Protein AF-A0A7C7RWT0-F1 (afdb_monomer_lite)

Structure (mmCIF, N/CA/C/O backbone):
data_AF-A0A7C7RWT0-F1
#
_entry.id   AF-A0A7C7RWT0-F1
#
loop_
_atom_site.group_PDB
_atom_site.id
_atom_site.type_symbol
_atom_site.label_atom_id
_atom_site.label_alt_id
_atom_site.label_comp_id
_atom_site.label_asym_id
_atom_site.label_entity_id
_atom_site.label_seq_id
_atom_sit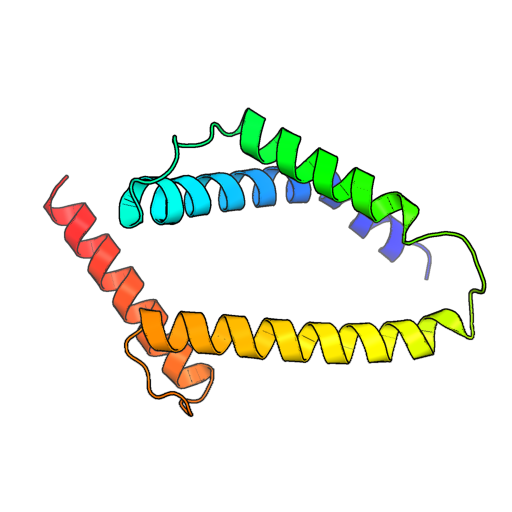e.pdbx_PDB_ins_code
_atom_site.Cartn_x
_atom_site.Cartn_y
_atom_site.Cartn_z
_atom_site.occupancy
_atom_site.B_iso_or_equiv
_atom_site.auth_seq_id
_atom_site.auth_comp_id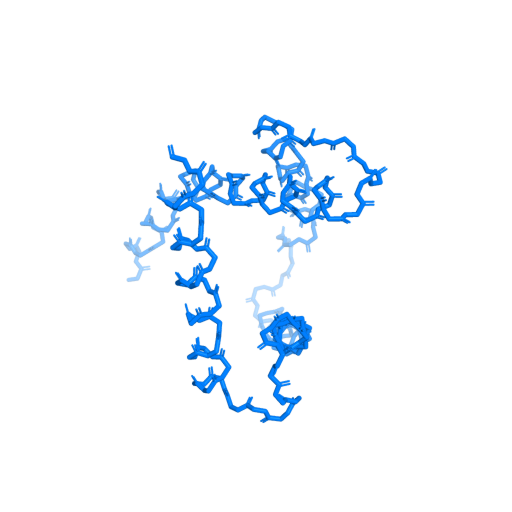
_atom_site.auth_asym_id
_atom_site.auth_atom_id
_atom_site.pdbx_PDB_model_num
ATOM 1 N N . MET A 1 1 ? 6.143 14.535 -25.911 1.00 46.62 1 MET A N 1
ATOM 2 C CA . MET A 1 1 ? 6.552 13.612 -24.822 1.00 46.62 1 MET A CA 1
ATOM 3 C C . MET A 1 1 ? 7.352 14.316 -23.704 1.00 46.62 1 MET A C 1
ATOM 5 O O . MET A 1 1 ? 8.369 13.794 -23.271 1.00 46.62 1 MET A O 1
ATOM 9 N N . LYS A 1 2 ? 6.938 15.501 -23.220 1.00 46.91 2 LYS A N 1
ATOM 10 C CA . LYS A 1 2 ? 7.611 16.202 -22.094 1.00 46.91 2 LYS A CA 1
ATOM 11 C C . LYS A 1 2 ? 6.657 16.631 -20.965 1.00 46.91 2 LYS A C 1
ATOM 13 O O . LYS A 1 2 ? 7.117 16.998 -19.897 1.00 46.91 2 LYS A O 1
ATOM 18 N N . THR A 1 3 ? 5.345 16.520 -21.165 1.00 51.78 3 THR A N 1
ATOM 19 C CA . THR A 1 3 ? 4.313 16.959 -20.208 1.00 51.78 3 THR A CA 1
ATOM 20 C C . THR A 1 3 ? 3.812 15.845 -19.283 1.00 51.78 3 THR A C 1
ATOM 22 O O . THR A 1 3 ? 3.379 16.123 -18.173 1.00 51.78 3 THR A O 1
ATOM 25 N N . VAL A 1 4 ? 3.938 14.576 -19.683 1.00 49.28 4 VAL A N 1
ATOM 26 C CA . VAL A 1 4 ? 3.454 13.425 -18.891 1.00 49.28 4 VAL A CA 1
ATOM 27 C C . VAL A 1 4 ? 4.376 13.108 -17.703 1.00 49.28 4 VAL A C 1
ATOM 29 O O . VAL A 1 4 ? 3.914 12.669 -16.658 1.00 49.28 4 VAL A O 1
ATOM 32 N N . ILE A 1 5 ? 5.675 13.406 -17.817 1.00 47.84 5 ILE A N 1
ATOM 33 C CA . ILE A 1 5 ? 6.658 13.143 -16.752 1.00 47.84 5 ILE A CA 1
ATOM 34 C C . ILE A 1 5 ? 6.473 14.109 -15.565 1.00 47.84 5 ILE A C 1
ATOM 36 O O . ILE A 1 5 ? 6.672 13.705 -14.426 1.00 47.84 5 ILE A O 1
ATOM 40 N N . GLY A 1 6 ? 6.019 15.345 -15.811 1.00 38.91 6 GLY A N 1
ATOM 41 C CA . GLY A 1 6 ? 5.774 16.335 -14.753 1.00 38.91 6 GLY A CA 1
ATOM 42 C C . GLY A 1 6 ? 4.511 16.072 -13.923 1.00 38.91 6 GLY A C 1
ATOM 43 O O . GLY A 1 6 ? 4.469 16.421 -12.745 1.00 38.91 6 GLY A O 1
ATOM 44 N N . LEU A 1 7 ? 3.502 15.409 -14.502 1.00 44.38 7 LEU A N 1
ATOM 45 C CA . LEU A 1 7 ? 2.248 15.101 -13.804 1.00 44.38 7 LEU A CA 1
ATOM 46 C C . LEU A 1 7 ? 2.419 13.937 -12.810 1.00 44.38 7 LEU A C 1
ATOM 48 O O . LEU A 1 7 ? 1.855 13.957 -11.719 1.00 44.38 7 LEU A O 1
ATOM 52 N N . VAL A 1 8 ? 3.258 12.952 -13.150 1.00 45.66 8 VAL A N 1
ATOM 53 C CA . VAL A 1 8 ? 3.539 11.784 -12.293 1.00 45.66 8 VAL A CA 1
ATOM 54 C C . VAL A 1 8 ? 4.392 12.162 -11.075 1.00 45.66 8 VAL A C 1
ATOM 56 O O . VAL A 1 8 ? 4.236 11.576 -10.006 1.00 45.66 8 VAL A O 1
ATOM 59 N N . THR A 1 9 ? 5.231 13.195 -11.172 1.00 50.75 9 THR A N 1
ATOM 60 C CA . THR A 1 9 ? 6.011 13.701 -10.029 1.00 50.75 9 THR A CA 1
ATOM 61 C C . THR A 1 9 ? 5.211 14.588 -9.071 1.00 50.75 9 THR A C 1
ATOM 63 O O . THR A 1 9 ? 5.630 14.760 -7.931 1.00 50.75 9 THR A O 1
ATOM 66 N N . GLY A 1 10 ? 4.047 15.108 -9.482 1.00 46.50 10 GLY A N 1
ATOM 67 C CA . GLY A 1 10 ? 3.167 15.906 -8.614 1.00 46.50 10 GLY A CA 1
ATOM 68 C C . GLY A 1 10 ? 2.333 15.069 -7.634 1.00 46.50 10 GLY A C 1
ATOM 69 O O . GLY A 1 10 ? 2.001 15.536 -6.549 1.00 46.50 10 GLY A O 1
ATOM 70 N N . GLY A 1 11 ? 2.040 13.809 -7.978 1.00 53.44 11 GLY A N 1
ATOM 71 C CA . GLY A 1 11 ? 1.262 12.890 -7.135 1.00 53.44 11 GLY A CA 1
ATOM 72 C C . GLY A 1 11 ? 2.081 12.095 -6.111 1.00 53.44 11 GLY A C 1
ATOM 73 O O . GLY A 1 11 ? 1.501 11.463 -5.233 1.00 53.44 11 GLY A O 1
ATOM 74 N N . GLY A 1 12 ? 3.417 12.116 -6.196 1.00 63.34 12 GLY A N 1
ATOM 75 C CA . GLY A 1 12 ? 4.286 11.226 -5.413 1.00 63.34 12 GLY A CA 1
ATOM 76 C C . GLY A 1 12 ? 4.186 11.426 -3.899 1.00 63.34 12 GLY A C 1
ATOM 77 O O . GLY A 1 12 ? 4.201 10.457 -3.144 1.00 63.34 12 GLY A O 1
ATOM 78 N N . VAL A 1 13 ? 4.009 12.671 -3.454 1.00 70.94 13 VAL A N 1
ATOM 79 C CA . VAL A 1 13 ? 3.887 13.005 -2.028 1.00 70.94 13 VAL A CA 1
ATOM 80 C C . VAL A 1 13 ? 2.526 12.569 -1.479 1.00 70.94 13 VAL A C 1
ATOM 82 O O . VAL A 1 13 ? 2.458 11.910 -0.446 1.00 70.94 13 VAL A O 1
ATOM 85 N N . ALA A 1 14 ? 1.438 12.857 -2.197 1.00 73.06 14 ALA A N 1
ATOM 86 C CA . ALA A 1 14 ? 0.097 12.428 -1.797 1.00 73.06 14 ALA A CA 1
ATOM 87 C C . ALA A 1 14 ? -0.038 10.896 -1.799 1.00 73.06 14 ALA A C 1
ATOM 89 O O . ALA A 1 14 ? -0.581 10.324 -0.856 1.00 73.06 14 ALA A O 1
ATOM 90 N N . ALA A 1 15 ? 0.520 10.225 -2.812 1.00 78.50 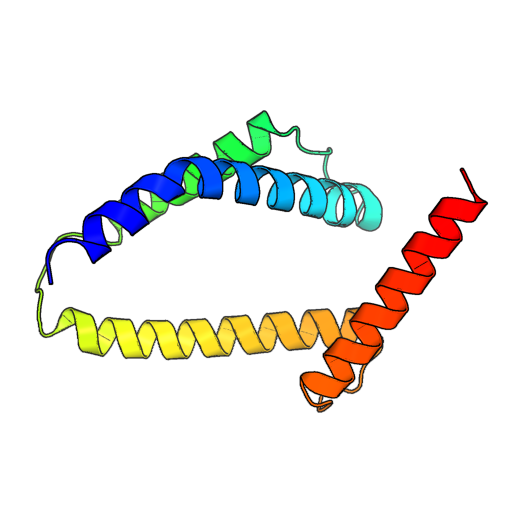15 ALA A N 1
ATOM 91 C CA . ALA A 1 15 ? 0.560 8.769 -2.880 1.00 78.50 15 ALA A CA 1
ATOM 92 C C . ALA A 1 15 ? 1.339 8.176 -1.701 1.00 78.50 15 ALA A C 1
ATOM 94 O O . ALA A 1 15 ? 0.868 7.232 -1.075 1.00 78.50 15 ALA A O 1
ATOM 95 N N . PHE A 1 16 ? 2.489 8.754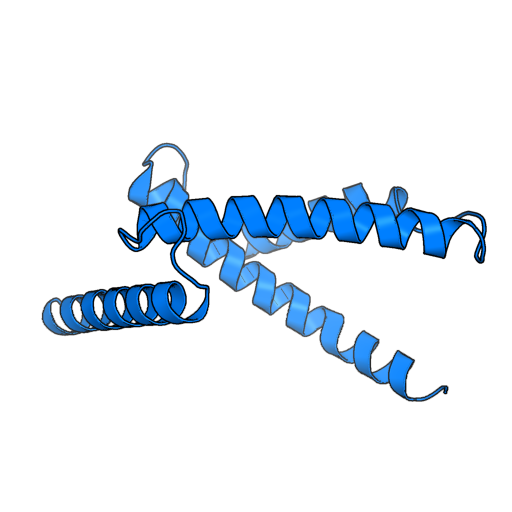 -1.346 1.00 84.12 16 PHE A N 1
ATOM 96 C CA . PHE A 1 16 ? 3.277 8.310 -0.198 1.00 84.12 16 PHE A CA 1
ATOM 97 C C . PHE A 1 16 ? 2.455 8.311 1.102 1.00 84.12 16 PHE A C 1
ATOM 99 O O . PHE A 1 16 ? 2.450 7.318 1.833 1.00 84.12 16 PHE A O 1
ATOM 106 N N . PHE A 1 17 ? 1.711 9.385 1.366 1.00 85.56 17 PHE A N 1
ATOM 107 C CA . PHE A 1 17 ? 0.855 9.492 2.550 1.00 85.56 17 PHE A CA 1
ATOM 108 C C . PHE A 1 17 ? -0.363 8.561 2.489 1.00 85.56 17 PHE A C 1
ATOM 110 O O . PHE A 1 17 ? -0.667 7.878 3.467 1.00 85.56 17 PHE A O 1
ATOM 117 N N . PHE A 1 18 ? -1.009 8.454 1.327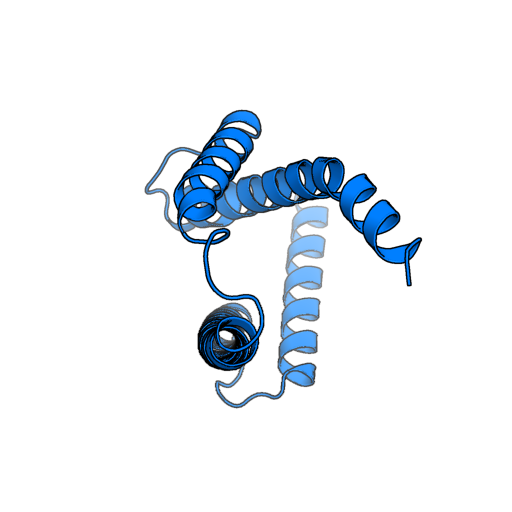 1.00 83.00 18 PHE A N 1
ATOM 118 C CA . PHE A 1 18 ? -2.120 7.527 1.108 1.00 83.00 18 PHE A CA 1
ATOM 119 C C . PHE A 1 18 ? -1.708 6.066 1.351 1.00 83.00 18 PHE A C 1
ATOM 121 O O . PHE A 1 18 ? -2.371 5.346 2.097 1.00 83.00 18 PHE A O 1
ATOM 128 N N . PHE A 1 19 ? -0.571 5.639 0.796 1.00 83.75 19 PHE A N 1
ATOM 129 C CA . PHE A 1 19 ? -0.039 4.296 1.024 1.00 83.75 19 PHE A CA 1
ATOM 130 C C . PHE A 1 19 ? 0.379 4.082 2.480 1.00 83.75 19 PHE A C 1
ATOM 132 O O . PHE A 1 19 ? 0.105 3.020 3.032 1.00 83.75 19 PHE A O 1
ATOM 139 N N . SER A 1 20 ? 0.966 5.089 3.132 1.00 87.62 20 SER A N 1
ATOM 140 C CA . SER A 1 20 ? 1.310 5.017 4.559 1.00 87.62 20 SER A CA 1
ATOM 141 C C . SER A 1 20 ? 0.076 4.775 5.436 1.00 87.62 20 SER A C 1
ATOM 143 O O . SER A 1 20 ? 0.133 3.977 6.372 1.00 87.62 20 SER A O 1
ATOM 145 N N . TRP A 1 21 ? -1.057 5.403 5.105 1.00 89.62 21 TRP A N 1
ATOM 146 C CA . TRP A 1 21 ? -2.326 5.194 5.804 1.00 89.62 21 TRP A CA 1
ATOM 147 C C . TRP A 1 21 ? -2.869 3.778 5.595 1.00 89.62 21 TRP A C 1
ATOM 149 O O . TRP A 1 21 ? -3.229 3.110 6.564 1.00 89.62 21 TRP A O 1
ATOM 159 N N . ILE A 1 22 ? -2.858 3.280 4.354 1.00 87.81 22 ILE A N 1
ATOM 160 C CA . ILE A 1 22 ? -3.292 1.908 4.055 1.00 87.81 22 ILE A CA 1
ATOM 161 C C . ILE A 1 22 ? -2.417 0.874 4.773 1.00 87.81 22 ILE A C 1
ATOM 163 O O . ILE A 1 22 ? -2.946 -0.064 5.369 1.00 87.81 22 ILE A O 1
ATOM 167 N N . ILE A 1 23 ? -1.092 1.053 4.771 1.00 87.88 23 ILE A N 1
ATOM 168 C CA . ILE A 1 23 ? -0.152 0.159 5.462 1.00 87.88 23 ILE A CA 1
ATOM 169 C C . ILE A 1 23 ? -0.432 0.143 6.967 1.00 87.88 23 ILE A C 1
ATOM 171 O O . ILE A 1 23 ? -0.492 -0.930 7.566 1.00 87.88 23 ILE A O 1
ATOM 175 N N . GLN A 1 24 ? -0.645 1.311 7.577 1.00 92.94 24 GLN A N 1
ATOM 176 C CA . GLN A 1 24 ? -0.996 1.410 8.992 1.00 92.94 24 GLN A CA 1
ATOM 177 C C . GLN A 1 24 ? -2.301 0.660 9.305 1.00 92.94 24 GLN A C 1
ATOM 179 O O . GLN A 1 24 ? -2.360 -0.101 10.272 1.00 92.94 24 GLN A O 1
ATOM 184 N N . LEU A 1 25 ? -3.343 0.867 8.493 1.00 89.69 25 LEU A N 1
ATOM 185 C CA . LEU A 1 25 ? -4.664 0.268 8.693 1.00 89.69 25 LEU A CA 1
ATOM 186 C C . LEU A 1 25 ? -4.586 -1.262 8.587 1.00 89.69 25 LEU A C 1
ATOM 188 O O . LEU A 1 25 ? -5.067 -1.973 9.471 1.00 89.69 25 LEU A O 1
ATOM 192 N N . LEU A 1 26 ? -3.893 -1.770 7.563 1.00 86.56 26 LEU A N 1
ATOM 193 C CA . LEU A 1 26 ? -3.669 -3.203 7.371 1.00 86.56 26 LEU A CA 1
ATOM 194 C C . LEU A 1 26 ? -2.827 -3.813 8.493 1.00 86.56 26 LEU A C 1
ATOM 196 O O . LEU A 1 26 ? -3.174 -4.880 8.991 1.00 86.56 26 LEU A O 1
ATOM 200 N N . TRP A 1 27 ? -1.759 -3.147 8.933 1.00 85.50 27 TRP A N 1
ATOM 201 C CA . TRP A 1 27 ? -0.936 -3.648 10.034 1.00 85.50 27 TRP A CA 1
ATOM 202 C C . TRP A 1 27 ? -1.730 -3.753 11.334 1.00 85.50 27 TRP A C 1
ATOM 204 O O . TRP A 1 27 ? -1.704 -4.786 12.004 1.00 85.50 27 TRP A O 1
ATOM 214 N N . ASN A 1 28 ? -2.475 -2.704 11.680 1.00 86.62 28 ASN A N 1
ATOM 215 C CA . ASN A 1 28 ? -3.246 -2.674 12.918 1.00 86.62 28 ASN A CA 1
ATOM 216 C C . ASN A 1 28 ? -4.400 -3.679 12.892 1.00 86.62 28 ASN A C 1
ATOM 218 O O . ASN A 1 28 ? -4.687 -4.300 13.911 1.00 86.62 28 ASN A O 1
ATOM 222 N N . SER A 1 29 ? -5.020 -3.890 11.731 1.00 82.31 29 SER A N 1
ATOM 223 C CA . SER A 1 29 ? -6.092 -4.873 11.578 1.00 82.31 29 SER A CA 1
ATOM 224 C C . SER A 1 29 ? -5.573 -6.315 11.576 1.00 82.31 29 SER A C 1
ATOM 226 O O . SER A 1 29 ? -6.095 -7.162 12.298 1.00 82.31 29 SER A O 1
ATOM 228 N N . ILE A 1 30 ? -4.533 -6.603 10.791 1.00 80.31 30 ILE A N 1
ATOM 229 C CA . ILE A 1 30 ? -4.067 -7.972 10.544 1.00 80.31 30 ILE A CA 1
ATOM 230 C C . ILE A 1 30 ? -3.053 -8.397 11.605 1.00 80.3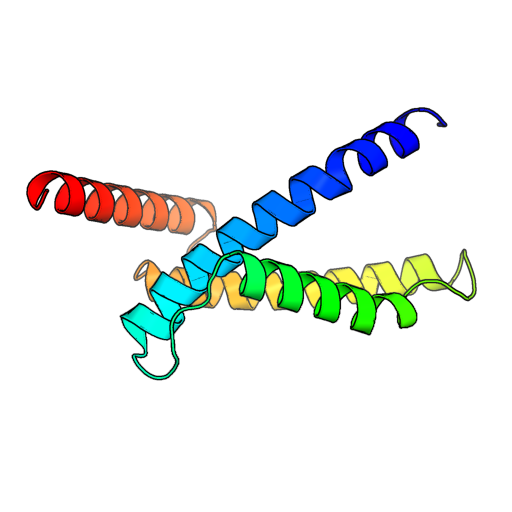1 30 ILE A C 1
ATOM 232 O O . ILE A 1 30 ? -3.231 -9.410 12.273 1.00 80.31 30 ILE A O 1
ATOM 236 N N . VAL A 1 31 ? -1.978 -7.633 11.783 1.00 77.25 31 VAL A N 1
ATOM 237 C CA . VAL A 1 31 ? -0.855 -8.051 12.632 1.00 77.25 31 VAL A CA 1
ATOM 238 C C . VAL A 1 31 ? -1.170 -7.818 14.105 1.00 77.25 31 VAL A C 1
ATOM 240 O O . VAL A 1 31 ? -1.017 -8.729 14.916 1.00 77.25 31 VAL A O 1
ATOM 243 N N . ALA A 1 32 ? -1.648 -6.625 14.458 1.00 77.88 32 ALA A N 1
ATOM 244 C CA . ALA A 1 32 ? -1.996 -6.337 15.847 1.00 77.88 32 ALA A CA 1
ATOM 245 C C . ALA A 1 32 ? -3.345 -6.967 16.241 1.00 77.88 32 ALA A C 1
ATOM 247 O O . ALA A 1 32 ? -3.453 -7.538 17.321 1.00 77.88 32 ALA A O 1
ATOM 248 N N . GLY A 1 33 ? -4.351 -6.908 15.361 1.00 73.31 33 GLY A N 1
ATOM 249 C CA . GLY A 1 33 ? -5.698 -7.410 15.646 1.00 73.31 33 GLY A CA 1
ATOM 250 C C . GLY A 1 33 ? -5.853 -8.930 15.549 1.00 73.31 33 GLY A C 1
ATOM 251 O O . GLY A 1 33 ? -6.452 -9.532 16.435 1.00 73.31 33 GLY A O 1
ATOM 252 N N . HIS A 1 34 ? -5.331 -9.566 14.494 1.00 68.44 34 HIS A N 1
ATOM 253 C CA . HIS A 1 34 ? -5.555 -10.999 14.263 1.00 68.44 34 HIS A CA 1
ATOM 254 C C . HIS A 1 34 ? -4.462 -11.889 14.862 1.00 68.44 34 HIS A C 1
ATOM 256 O O . HIS A 1 34 ? -4.763 -12.963 15.374 1.00 68.44 34 HIS A O 1
ATOM 262 N N . LEU A 1 35 ? -3.198 -11.454 14.810 1.00 70.00 35 LEU A N 1
ATOM 263 C CA . LEU A 1 35 ? -2.075 -12.243 15.327 1.00 70.00 35 LEU A CA 1
ATOM 264 C C . LEU A 1 35 ? -1.743 -11.929 16.790 1.00 70.00 35 LEU A C 1
ATOM 266 O O . LEU A 1 35 ? -1.053 -12.726 17.419 1.00 70.00 35 LEU A O 1
ATOM 270 N N . GLY A 1 36 ? -2.181 -10.781 17.328 1.00 67.12 36 GLY A N 1
ATOM 271 C CA . GLY A 1 36 ? -1.931 -10.363 18.719 1.00 67.12 36 GLY A CA 1
ATOM 272 C C . GLY A 1 36 ? -0.448 -10.304 19.116 1.00 67.12 36 GLY A C 1
ATOM 273 O O . GLY A 1 36 ? -0.121 -10.162 20.291 1.00 67.12 36 GLY A O 1
ATOM 274 N N . LEU A 1 37 ? 0.455 -10.450 18.142 1.00 64.62 37 LEU A N 1
ATOM 275 C CA . LEU A 1 37 ? 1.860 -10.776 18.369 1.00 64.62 37 LEU A CA 1
ATOM 276 C C . LEU A 1 37 ? 2.714 -9.517 18.540 1.00 64.62 37 LEU A C 1
ATOM 278 O O . LEU A 1 37 ? 3.766 -9.557 19.173 1.00 64.62 37 LEU A O 1
ATOM 282 N N . LEU A 1 38 ? 2.281 -8.403 17.942 1.00 76.00 38 LEU A N 1
ATOM 283 C CA . LEU A 1 38 ? 3.025 -7.148 17.879 1.00 76.00 38 LEU A CA 1
ATOM 284 C C . LEU A 1 38 ? 2.117 -5.953 18.175 1.00 76.00 38 LEU A C 1
ATOM 286 O O . LEU A 1 38 ? 0.915 -5.972 17.913 1.00 76.00 38 LEU A O 1
ATOM 290 N N . LYS A 1 39 ? 2.723 -4.888 18.710 1.00 82.19 39 LYS A N 1
ATOM 291 C CA . LYS A 1 39 ? 2.020 -3.643 19.036 1.00 82.19 39 LYS A CA 1
ATOM 292 C C . LYS A 1 39 ? 1.481 -2.963 17.763 1.00 82.19 39 LYS A C 1
ATOM 294 O O . LYS A 1 39 ? 2.138 -3.023 16.718 1.00 82.19 39 LYS A O 1
ATOM 299 N N . PRO A 1 40 ? 0.319 -2.290 17.847 1.00 84.62 40 PRO A N 1
ATOM 300 C CA . PRO A 1 40 ? -0.205 -1.495 16.743 1.00 84.62 40 PRO A CA 1
ATOM 301 C C . PRO A 1 40 ? 0.758 -0.357 16.380 1.00 84.62 40 PRO A C 1
ATOM 303 O O . PRO A 1 40 ? 1.376 0.257 17.251 1.00 84.62 40 PRO A O 1
ATOM 306 N N . LEU A 1 41 ? 0.874 -0.091 15.080 1.00 85.31 41 LEU A N 1
ATOM 307 C CA . LEU A 1 41 ? 1.670 0.987 14.507 1.00 85.31 41 LEU A CA 1
ATOM 308 C C . LEU A 1 41 ? 0.858 2.283 14.450 1.00 85.31 41 LEU A C 1
ATOM 310 O O . LEU A 1 41 ? -0.305 2.312 14.031 1.00 85.31 41 LEU A O 1
ATOM 314 N N . SER A 1 42 ? 1.499 3.389 14.816 1.00 91.19 42 SER A N 1
ATOM 315 C CA . SER A 1 42 ? 0.971 4.723 14.538 1.00 91.19 42 SER A CA 1
ATOM 316 C C . SER A 1 42 ? 1.212 5.112 13.076 1.00 91.19 42 SER A C 1
ATOM 318 O O . SER A 1 42 ? 2.116 4.594 12.417 1.00 91.19 42 SER A O 1
ATOM 320 N N . TYR A 1 43 ? 0.424 6.063 12.568 1.00 88.25 43 TYR A N 1
ATOM 321 C CA . TYR A 1 43 ? 0.574 6.582 11.204 1.00 88.25 43 TYR A CA 1
ATOM 322 C C . TYR A 1 43 ? 2.005 7.050 10.913 1.00 88.25 43 TYR A C 1
ATOM 324 O O . TYR A 1 43 ? 2.584 6.724 9.880 1.00 88.25 43 TYR A O 1
ATOM 332 N N . LEU A 1 44 ? 2.604 7.764 11.869 1.00 90.56 44 LEU A N 1
ATOM 333 C CA . LEU A 1 44 ? 3.962 8.283 11.752 1.00 90.56 44 LEU A CA 1
ATOM 334 C C . LEU A 1 44 ? 5.003 7.157 11.671 1.00 90.56 44 LEU A C 1
ATOM 336 O O . LEU A 1 44 ? 5.969 7.271 10.921 1.00 90.56 44 LEU A O 1
ATOM 340 N N . GLN A 1 45 ? 4.798 6.056 12.402 1.00 91.88 45 GLN A N 1
ATOM 341 C CA . GLN A 1 45 ? 5.677 4.886 12.331 1.00 91.88 45 GLN A CA 1
ATOM 342 C C . GLN A 1 45 ? 5.535 4.157 10.994 1.00 91.88 45 GLN A C 1
ATOM 344 O O . GLN A 1 45 ? 6.544 3.770 10.409 1.00 91.88 45 GLN A O 1
ATOM 349 N N . ALA A 1 46 ? 4.309 4.006 10.487 1.00 91.25 46 ALA A N 1
ATOM 350 C CA . ALA A 1 46 ? 4.064 3.409 9.177 1.00 91.25 46 ALA A CA 1
ATOM 351 C C . ALA A 1 46 ? 4.705 4.242 8.056 1.00 91.25 46 ALA A C 1
ATOM 353 O O . ALA A 1 46 ? 5.422 3.694 7.222 1.00 91.25 46 ALA A O 1
ATOM 354 N N . ALA A 1 47 ? 4.528 5.566 8.089 1.00 89.62 47 ALA A N 1
ATOM 355 C CA . ALA A 1 47 ? 5.154 6.484 7.142 1.00 89.62 47 ALA A CA 1
ATOM 356 C C . ALA A 1 47 ? 6.688 6.455 7.240 1.00 89.62 47 ALA A C 1
ATOM 358 O O . ALA A 1 47 ? 7.371 6.361 6.223 1.00 89.62 47 ALA A O 1
ATOM 359 N N . GLY A 1 48 ? 7.244 6.477 8.455 1.00 89.19 48 GLY A N 1
ATOM 360 C CA . GLY A 1 48 ? 8.688 6.391 8.674 1.00 89.19 48 GLY A CA 1
ATOM 361 C C . GLY A 1 48 ? 9.287 5.076 8.169 1.00 89.19 48 GLY A C 1
ATOM 362 O O . GLY A 1 48 ? 10.292 5.086 7.463 1.00 89.19 48 GLY A O 1
ATOM 363 N N . LEU A 1 49 ? 8.645 3.942 8.462 1.00 89.06 49 LEU A N 1
ATOM 364 C CA . LEU A 1 49 ? 9.086 2.630 7.987 1.00 89.06 49 LEU A CA 1
ATOM 365 C C . LEU A 1 49 ? 9.010 2.537 6.459 1.00 89.06 49 LEU A C 1
ATOM 367 O O . LEU A 1 49 ? 9.956 2.088 5.815 1.00 89.06 49 LEU A O 1
ATOM 371 N N . TRP A 1 50 ? 7.912 3.016 5.875 1.00 87.81 50 TRP A N 1
ATOM 372 C CA . TRP A 1 50 ? 7.721 3.070 4.429 1.00 87.81 50 TRP A CA 1
ATOM 373 C C . TRP A 1 50 ? 8.780 3.940 3.732 1.00 87.81 50 TRP A C 1
ATOM 375 O O . TRP A 1 50 ? 9.334 3.550 2.700 1.00 87.81 50 TRP A O 1
ATOM 385 N N . PHE A 1 51 ? 9.136 5.082 4.327 1.00 86.12 51 PHE A N 1
ATOM 386 C CA . PHE A 1 51 ? 10.217 5.945 3.852 1.00 86.12 51 PHE A CA 1
ATOM 387 C C . PHE A 1 51 ? 11.581 5.251 3.904 1.00 86.12 51 PHE A C 1
ATOM 389 O O . PHE A 1 51 ? 12.310 5.261 2.915 1.00 86.12 51 PHE A O 1
ATOM 396 N N . LEU A 1 52 ? 11.911 4.604 5.025 1.00 86.19 52 LEU A N 1
ATOM 397 C CA . LEU A 1 52 ? 13.177 3.888 5.193 1.00 86.19 52 LEU A CA 1
ATOM 398 C C . LEU A 1 52 ? 13.309 2.716 4.219 1.00 86.19 52 LEU A C 1
ATOM 400 O O . LEU A 1 52 ? 14.374 2.535 3.639 1.00 86.19 52 LEU A O 1
ATOM 404 N N . ILE A 1 53 ? 12.230 1.964 3.986 1.00 84.38 53 ILE A N 1
ATOM 405 C CA . ILE A 1 53 ? 12.189 0.912 2.960 1.00 84.38 53 ILE A CA 1
ATOM 406 C C . ILE A 1 53 ? 12.455 1.525 1.583 1.00 84.38 53 ILE A C 1
ATOM 408 O O . ILE A 1 53 ? 13.295 1.032 0.834 1.00 84.38 53 ILE A O 1
ATOM 412 N N . THR A 1 54 ? 11.794 2.636 1.263 1.00 79.31 54 THR A N 1
ATOM 413 C CA . THR A 1 54 ? 11.994 3.322 -0.019 1.00 79.31 54 THR A CA 1
ATOM 414 C C . THR A 1 54 ? 13.445 3.778 -0.188 1.00 79.31 54 THR A C 1
ATOM 416 O O . THR A 1 54 ? 14.022 3.558 -1.248 1.00 79.31 54 THR A O 1
ATOM 419 N N . LEU A 1 55 ? 14.068 4.343 0.852 1.00 80.19 55 LEU A N 1
ATOM 420 C CA . LEU A 1 55 ? 15.480 4.740 0.834 1.00 80.19 55 LEU A CA 1
ATOM 421 C C . LEU A 1 55 ? 16.433 3.546 0.712 1.00 80.19 55 LEU A C 1
ATOM 423 O O . LEU A 1 55 ? 17.385 3.606 -0.064 1.00 80.19 55 LEU A O 1
ATOM 427 N N . LEU A 1 56 ? 16.162 2.455 1.433 1.00 79.25 56 LEU A N 1
ATOM 428 C CA . LEU A 1 56 ? 16.963 1.232 1.396 1.00 79.25 56 LEU A CA 1
ATOM 429 C C . LEU A 1 56 ? 17.038 0.662 -0.028 1.00 79.25 56 LEU A C 1
ATOM 431 O O . LEU A 1 56 ? 18.106 0.267 -0.491 1.00 79.25 56 LEU A O 1
ATOM 435 N N . PHE A 1 57 ? 15.914 0.665 -0.746 1.00 71.25 57 PHE A N 1
ATOM 436 C CA . PHE A 1 57 ? 15.839 0.164 -2.119 1.00 71.25 57 PHE A CA 1
ATOM 437 C C . PHE A 1 57 ? 16.118 1.231 -3.189 1.00 71.25 57 PHE A C 1
ATOM 439 O O . PHE A 1 57 ? 16.346 0.880 -4.348 1.00 71.25 57 PHE A O 1
ATOM 446 N N . ALA A 1 58 ? 16.175 2.518 -2.830 1.00 63.66 58 ALA A N 1
ATOM 447 C CA . ALA A 1 58 ? 16.514 3.597 -3.759 1.00 63.66 58 ALA A CA 1
ATOM 448 C C . ALA A 1 58 ? 17.936 3.443 -4.327 1.00 63.66 58 ALA A C 1
ATOM 450 O O . ALA A 1 58 ? 18.158 3.714 -5.509 1.00 63.66 58 ALA A O 1
ATOM 451 N N . TRP A 1 59 ? 18.881 2.926 -3.531 1.00 50.16 59 TRP A N 1
ATOM 452 C CA . TRP A 1 59 ? 20.257 2.668 -3.978 1.00 50.16 59 TRP A CA 1
ATOM 453 C C . TRP A 1 59 ? 20.392 1.440 -4.900 1.00 50.16 59 TRP A C 1
ATOM 455 O O . TRP A 1 59 ? 21.382 1.292 -5.609 1.00 50.16 59 TRP A O 1
ATOM 465 N N . VAL A 1 60 ? 19.376 0.576 -4.971 1.00 56.69 60 VAL A N 1
ATOM 466 C CA . VAL A 1 60 ? 19.376 -0.615 -5.842 1.00 56.69 60 VAL A CA 1
ATOM 467 C C . VAL A 1 60 ? 18.978 -0.266 -7.294 1.00 56.69 60 VAL A C 1
ATOM 469 O O . VAL A 1 60 ? 19.068 -1.105 -8.187 1.00 56.69 60 VAL A O 1
ATOM 472 N N . GLY A 1 61 ? 18.539 0.971 -7.577 1.00 57.97 61 GLY A N 1
ATOM 473 C CA . GLY A 1 61 ? 17.682 1.230 -8.741 1.00 57.97 61 GLY A CA 1
ATOM 474 C C . GLY A 1 61 ? 18.123 2.207 -9.836 1.00 57.97 61 GLY A C 1
ATOM 475 O O . GLY A 1 61 ? 17.478 2.185 -10.888 1.00 57.97 61 GLY A O 1
ATOM 476 N N . ILE A 1 62 ? 19.126 3.077 -9.660 1.00 50.44 62 ILE A N 1
ATOM 477 C CA . ILE A 1 62 ? 19.351 4.195 -10.607 1.00 50.44 62 ILE A CA 1
ATOM 478 C C . ILE A 1 62 ? 20.852 4.462 -10.807 1.00 50.44 62 ILE A C 1
ATOM 480 O O . ILE A 1 62 ? 21.434 5.266 -10.089 1.00 50.44 62 ILE A O 1
ATOM 484 N N . GLY A 1 63 ? 21.499 3.808 -11.785 1.00 49.72 63 GLY A N 1
ATOM 485 C CA . GLY A 1 63 ? 22.922 4.091 -12.038 1.00 49.72 63 GLY A CA 1
ATOM 486 C C . GLY A 1 63 ? 23.663 3.464 -13.228 1.00 49.72 63 GLY A C 1
ATOM 487 O O . GLY A 1 63 ? 24.764 3.924 -13.502 1.00 49.72 63 GLY A O 1
ATOM 488 N N . ALA A 1 64 ? 23.141 2.481 -13.978 1.00 45.47 64 ALA A N 1
ATOM 489 C CA . ALA A 1 64 ? 23.899 1.925 -15.115 1.00 45.47 64 ALA A CA 1
ATOM 490 C C . ALA A 1 64 ? 23.025 1.367 -16.262 1.00 45.47 64 ALA A C 1
ATOM 492 O O . ALA A 1 64 ? 22.240 0.444 -16.071 1.00 45.47 64 ALA A O 1
ATOM 493 N N . GLY A 1 65 ? 23.212 1.896 -17.482 1.00 44.72 65 GLY A N 1
ATOM 494 C CA . GLY A 1 65 ? 22.939 1.185 -18.747 1.00 44.72 65 GLY A CA 1
ATOM 495 C C . GLY A 1 65 ? 21.516 1.257 -19.329 1.00 44.72 65 GLY A C 1
ATOM 496 O O . GLY A 1 65 ? 20.823 0.247 -19.423 1.00 44.72 65 GLY A O 1
ATOM 497 N N . ARG A 1 66 ? 21.092 2.431 -19.814 1.00 52.44 66 ARG A N 1
ATOM 498 C CA . ARG A 1 66 ? 19.698 2.775 -20.183 1.00 52.44 66 ARG A CA 1
ATOM 499 C C . ARG A 1 66 ? 18.997 1.952 -21.291 1.00 52.44 66 ARG A C 1
ATOM 501 O O . ARG A 1 66 ? 17.809 2.163 -21.477 1.00 52.44 66 ARG A O 1
ATOM 508 N N . TYR A 1 67 ? 19.633 1.002 -21.982 1.00 51.41 67 TYR A N 1
ATOM 509 C CA . TYR A 1 67 ? 18.950 0.211 -23.033 1.00 51.41 67 TYR A CA 1
ATOM 510 C C . TYR A 1 67 ? 18.936 -1.308 -22.806 1.00 51.41 67 TYR A C 1
ATOM 512 O O . TYR A 1 67 ? 17.919 -1.947 -23.061 1.00 51.41 67 TYR A O 1
ATOM 520 N N . VAL A 1 68 ? 19.994 -1.900 -22.245 1.00 54.41 68 VAL A N 1
ATOM 521 C CA . VAL A 1 68 ? 20.022 -3.346 -21.930 1.00 54.41 68 VAL A CA 1
ATOM 522 C C . VAL A 1 68 ? 19.322 -3.644 -20.597 1.00 54.41 68 VAL A C 1
ATOM 524 O O . VAL A 1 68 ? 18.679 -4.684 -20.444 1.00 54.41 68 VAL A O 1
ATOM 527 N N . TYR A 1 69 ? 19.363 -2.701 -19.651 1.00 53.69 69 TYR A N 1
ATOM 528 C CA . TYR A 1 69 ? 18.755 -2.867 -18.330 1.00 53.69 69 TYR A CA 1
ATOM 529 C C . TYR A 1 69 ? 17.220 -2.870 -18.383 1.00 53.69 69 TYR A C 1
ATOM 531 O O . TYR A 1 69 ? 16.590 -3.607 -17.636 1.00 53.69 69 TYR A O 1
ATOM 539 N N . LEU A 1 70 ? 16.597 -2.116 -19.298 1.00 56.31 70 LEU A N 1
ATOM 540 C CA . LEU A 1 70 ? 15.132 -2.023 -19.390 1.00 56.31 70 LEU A CA 1
ATOM 541 C C . LEU A 1 70 ? 14.472 -3.348 -19.800 1.00 56.31 70 LEU A C 1
ATOM 543 O O . LEU A 1 70 ? 13.425 -3.689 -19.263 1.00 56.31 70 LEU A O 1
ATOM 547 N N . ARG A 1 71 ? 15.094 -4.132 -20.691 1.00 55.19 71 ARG A N 1
ATOM 548 C CA . ARG A 1 71 ? 14.537 -5.424 -21.133 1.00 55.19 71 ARG A CA 1
ATOM 549 C C . ARG A 1 71 ? 14.706 -6.526 -20.083 1.00 55.19 71 ARG A C 1
ATOM 551 O O . ARG A 1 71 ? 13.828 -7.370 -19.937 1.00 55.19 71 ARG A O 1
ATOM 558 N N . ARG A 1 72 ? 15.820 -6.511 -19.340 1.00 57.06 72 ARG A N 1
ATOM 559 C CA . ARG A 1 72 ? 16.058 -7.446 -18.228 1.00 57.06 72 ARG A CA 1
ATOM 560 C C . ARG A 1 72 ? 15.166 -7.109 -17.037 1.00 57.06 72 ARG A C 1
ATOM 562 O O . ARG A 1 72 ? 14.438 -7.974 -16.580 1.00 57.06 72 ARG A O 1
ATOM 569 N N . LYS A 1 73 ? 15.097 -5.827 -16.669 1.00 61.75 73 LYS A N 1
ATOM 570 C CA . LYS A 1 73 ? 14.212 -5.321 -15.619 1.00 61.75 73 LYS A CA 1
ATOM 571 C C . LYS A 1 73 ? 12.735 -5.554 -15.949 1.00 61.75 73 LYS A C 1
ATOM 573 O O . LYS A 1 73 ? 11.982 -5.851 -15.042 1.00 61.75 73 LYS A O 1
ATOM 578 N N . ALA A 1 74 ? 12.310 -5.467 -17.214 1.00 61.81 74 ALA A N 1
ATOM 579 C CA . ALA A 1 74 ? 10.945 -5.832 -17.608 1.00 61.81 74 ALA A CA 1
ATOM 580 C C . ALA A 1 74 ? 10.645 -7.320 -17.360 1.00 61.81 74 ALA A C 1
ATOM 582 O O . ALA A 1 74 ? 9.604 -7.625 -16.791 1.00 61.81 74 ALA A O 1
ATOM 583 N N . ARG A 1 75 ? 11.570 -8.233 -17.701 1.00 61.31 75 ARG A N 1
ATOM 584 C CA . ARG A 1 75 ? 11.429 -9.660 -17.359 1.00 61.31 75 ARG A CA 1
ATOM 585 C C . ARG A 1 75 ? 11.444 -9.903 -15.853 1.00 61.31 75 ARG A C 1
ATOM 587 O O . ARG A 1 75 ? 10.629 -10.678 -15.365 1.00 61.31 75 ARG A O 1
ATOM 594 N N . ASP A 1 76 ? 12.323 -9.216 -15.129 1.00 73.56 76 ASP A N 1
ATOM 595 C CA . ASP A 1 76 ? 12.392 -9.314 -13.672 1.00 73.56 76 ASP A CA 1
ATOM 596 C C . ASP A 1 76 ? 11.091 -8.787 -13.042 1.00 73.56 76 ASP A C 1
ATOM 598 O O . ASP A 1 76 ? 10.556 -9.407 -12.134 1.00 73.56 76 ASP A O 1
ATOM 602 N N . TRP A 1 77 ? 10.514 -7.699 -13.564 1.00 74.50 77 TRP A N 1
ATOM 603 C CA . TRP A 1 77 ? 9.211 -7.179 -13.137 1.00 74.50 77 TRP A CA 1
ATOM 604 C C . TRP A 1 77 ? 8.046 -8.087 -13.503 1.00 74.50 77 TRP A C 1
ATOM 606 O O . TRP A 1 77 ? 7.099 -8.164 -12.735 1.00 74.50 77 TRP A O 1
ATOM 616 N N . GLU A 1 78 ? 8.089 -8.770 -14.640 1.00 78.25 78 GLU A N 1
ATOM 617 C CA . GLU A 1 78 ? 7.062 -9.733 -15.037 1.00 78.25 78 GLU A CA 1
ATOM 618 C C . GLU A 1 78 ? 7.127 -10.999 -14.169 1.00 78.25 78 GLU A C 1
ATOM 620 O O . GLU A 1 78 ? 6.103 -11.580 -13.815 1.00 78.25 78 GLU A O 1
ATOM 625 N N . GLU A 1 79 ? 8.325 -11.422 -13.760 1.00 80.75 79 GLU A N 1
ATOM 626 C CA . GLU A 1 79 ? 8.499 -12.501 -12.786 1.00 80.75 79 GLU A CA 1
ATOM 627 C C . GLU A 1 79 ? 8.081 -12.075 -11.371 1.00 80.75 79 GLU A C 1
ATOM 629 O O . GLU A 1 79 ? 7.346 -12.799 -10.697 1.00 80.75 79 GLU A O 1
ATOM 634 N N . ILE A 1 80 ? 8.504 -10.887 -10.927 1.00 74.62 80 ILE A N 1
ATOM 635 C CA . ILE A 1 80 ? 8.094 -10.302 -9.645 1.00 74.62 80 ILE A CA 1
ATOM 636 C C . ILE A 1 80 ? 6.576 -10.109 -9.629 1.00 74.62 80 ILE A C 1
ATOM 638 O O . ILE A 1 80 ? 5.934 -10.485 -8.654 1.00 74.62 80 ILE A O 1
ATOM 642 N N . GLY A 1 81 ? 6.003 -9.592 -10.714 1.00 74.88 81 GLY A N 1
ATOM 643 C CA . GLY A 1 81 ? 4.573 -9.390 -10.911 1.00 74.88 81 GLY A CA 1
ATOM 644 C C . GLY A 1 81 ? 3.809 -10.699 -10.786 1.00 74.88 81 GLY A C 1
ATOM 645 O O . GLY A 1 81 ? 2.945 -10.793 -9.925 1.00 74.88 81 GLY A O 1
ATOM 646 N N . ARG A 1 82 ? 4.211 -11.747 -11.519 1.00 83.62 82 ARG A N 1
ATOM 647 C CA . ARG A 1 82 ? 3.611 -13.088 -11.393 1.00 83.62 82 ARG A CA 1
ATOM 648 C C . ARG A 1 82 ? 3.710 -13.648 -9.977 1.00 83.62 82 ARG A C 1
ATOM 650 O O . ARG A 1 82 ? 2.759 -14.243 -9.473 1.00 83.62 82 ARG A O 1
ATOM 657 N N . ARG A 1 83 ? 4.846 -13.455 -9.301 1.00 80.69 83 ARG A N 1
ATOM 658 C CA . ARG A 1 83 ? 5.050 -13.932 -7.924 1.00 80.69 83 ARG A CA 1
ATOM 659 C C . ARG A 1 83 ? 4.176 -13.179 -6.921 1.00 80.69 83 ARG A C 1
ATOM 661 O O . ARG A 1 83 ? 3.662 -13.789 -5.986 1.00 80.69 83 ARG A O 1
ATOM 668 N N . VAL A 1 84 ? 4.031 -11.867 -7.093 1.00 75.88 84 VAL A N 1
ATOM 669 C CA . VAL A 1 84 ? 3.142 -11.027 -6.281 1.00 75.88 84 VAL A CA 1
ATOM 670 C C . VAL A 1 84 ? 1.691 -11.402 -6.549 1.00 75.88 84 VAL A C 1
ATOM 672 O O . VAL A 1 84 ? 0.972 -11.670 -5.596 1.00 75.88 84 VAL A O 1
ATOM 675 N N . GLU A 1 85 ? 1.290 -11.504 -7.813 1.00 82.12 85 GLU A N 1
ATOM 676 C CA . GLU A 1 85 ? -0.052 -11.901 -8.235 1.00 82.12 85 GLU A CA 1
ATOM 677 C C . GLU A 1 85 ? -0.446 -13.252 -7.636 1.00 82.12 85 GLU A C 1
ATOM 679 O O . GLU A 1 85 ? -1.489 -13.348 -7.000 1.00 82.12 85 GLU A O 1
ATOM 684 N N . THR A 1 86 ? 0.421 -14.263 -7.737 1.00 84.62 86 THR A N 1
ATOM 685 C CA . THR A 1 86 ? 0.164 -15.598 -7.169 1.00 84.62 86 THR A CA 1
ATOM 686 C C . THR A 1 86 ? -0.035 -15.528 -5.655 1.00 84.62 86 THR A C 1
ATOM 688 O O . THR A 1 86 ? -1.000 -16.066 -5.125 1.00 84.62 86 THR A O 1
ATOM 691 N N . ARG A 1 87 ? 0.838 -14.805 -4.941 1.00 80.94 87 ARG A N 1
ATOM 692 C CA . ARG A 1 87 ? 0.729 -14.656 -3.480 1.00 80.94 87 ARG A CA 1
ATOM 693 C C . ARG A 1 87 ? -0.515 -13.883 -3.056 1.00 80.94 87 ARG A C 1
ATOM 695 O O . ARG A 1 87 ? -1.124 -14.225 -2.046 1.00 80.94 87 ARG A O 1
ATOM 702 N N . VAL A 1 88 ? -0.866 -12.831 -3.795 1.00 79.12 88 VAL A N 1
ATOM 703 C CA . VAL A 1 88 ? -2.066 -12.026 -3.546 1.00 79.12 88 VAL A CA 1
ATOM 704 C C . VAL A 1 88 ? -3.308 -12.866 -3.808 1.00 79.12 88 VAL A C 1
ATOM 706 O O . VAL A 1 88 ? -4.195 -12.891 -2.961 1.00 79.12 88 VAL A O 1
ATOM 709 N N . ARG A 1 89 ? -3.348 -13.605 -4.921 1.00 81.56 89 ARG A N 1
ATOM 710 C CA . ARG A 1 89 ? -4.444 -14.519 -5.247 1.00 81.56 89 ARG A CA 1
ATOM 711 C C . ARG A 1 89 ? -4.608 -15.580 -4.164 1.00 81.56 89 ARG A C 1
ATOM 713 O O . ARG A 1 89 ? -5.699 -15.693 -3.625 1.00 81.56 89 ARG A O 1
ATOM 720 N N . ASP A 1 90 ? -3.538 -16.255 -3.748 1.00 81.38 90 ASP A N 1
ATOM 721 C CA . ASP A 1 90 ? -3.585 -17.263 -2.677 1.00 81.38 90 ASP A CA 1
ATOM 722 C C . ASP A 1 90 ? -4.103 -16.694 -1.350 1.00 81.38 90 ASP A C 1
ATOM 724 O O . ASP A 1 90 ? -4.923 -17.313 -0.667 1.00 81.38 90 ASP A O 1
ATOM 728 N N . ALA A 1 91 ? -3.631 -15.506 -0.966 1.00 78.00 91 ALA A N 1
ATOM 729 C CA . ALA A 1 91 ? -4.079 -14.844 0.253 1.00 78.00 91 ALA A CA 1
ATOM 730 C C . ALA A 1 91 ? -5.566 -14.472 0.178 1.00 78.00 91 ALA A C 1
ATOM 732 O O . ALA A 1 91 ? -6.305 -14.678 1.142 1.00 78.00 91 ALA A O 1
ATOM 733 N N . LEU A 1 92 ? -6.009 -13.960 -0.972 1.00 77.19 92 LEU A N 1
ATOM 734 C CA . LEU A 1 92 ? -7.396 -13.581 -1.213 1.00 77.19 92 LEU A CA 1
ATOM 735 C C . LEU A 1 92 ? -8.321 -14.794 -1.302 1.00 77.19 92 LEU A C 1
ATOM 737 O O . LEU A 1 92 ? -9.400 -14.741 -0.729 1.00 77.19 92 LEU A O 1
ATOM 741 N N . VAL A 1 93 ? -7.904 -15.891 -1.935 1.00 83.12 93 VAL A N 1
ATOM 742 C CA . VAL A 1 93 ? -8.635 -17.168 -1.963 1.00 83.12 93 VAL A CA 1
ATOM 743 C C . VAL A 1 93 ? -8.848 -17.670 -0.539 1.00 83.12 93 VAL A C 1
ATOM 745 O O . VAL A 1 93 ? -9.983 -17.915 -0.136 1.00 83.12 93 VAL A O 1
ATOM 748 N N . ARG A 1 94 ? -7.777 -17.752 0.263 1.00 80.44 94 ARG A N 1
ATOM 749 C CA . ARG A 1 94 ? -7.865 -18.183 1.668 1.00 80.44 94 ARG A CA 1
ATOM 750 C C . ARG A 1 94 ? -8.785 -17.285 2.481 1.00 80.44 94 ARG A C 1
ATOM 752 O O . ARG A 1 94 ? -9.576 -17.768 3.282 1.00 80.44 94 ARG A O 1
ATOM 759 N N . TRP A 1 95 ? -8.676 -15.976 2.286 1.00 80.25 95 TRP A N 1
ATOM 760 C CA . TRP A 1 95 ? -9.463 -15.014 3.040 1.00 80.25 95 TRP A CA 1
ATOM 761 C C . TRP A 1 95 ? -10.926 -14.972 2.608 1.00 80.25 95 TRP A C 1
ATOM 763 O O . TRP A 1 95 ? -11.798 -14.862 3.462 1.00 80.25 95 TRP A O 1
ATOM 773 N N . ALA A 1 96 ? -11.219 -15.060 1.314 1.00 80.12 96 ALA A N 1
ATOM 774 C CA . ALA A 1 96 ? -12.573 -15.045 0.771 1.00 80.12 96 ALA A CA 1
ATOM 775 C C . ALA A 1 96 ? -13.252 -16.424 0.816 1.00 80.12 96 ALA A C 1
ATOM 777 O O . ALA A 1 96 ? -14.409 -16.521 0.415 1.00 80.12 96 ALA A O 1
ATOM 778 N N . GLU A 1 97 ? -12.552 -17.460 1.303 1.00 79.62 97 GLU A N 1
ATOM 779 C CA . GLU A 1 97 ? -12.988 -18.865 1.237 1.00 79.62 97 GLU A CA 1
ATOM 780 C C . GLU A 1 97 ? -13.351 -19.255 -0.213 1.00 79.62 97 GLU A C 1
ATOM 782 O O . GLU A 1 97 ? -14.356 -19.903 -0.506 1.00 79.62 97 GLU A O 1
ATOM 787 N N . GLY A 1 98 ? -12.544 -18.754 -1.153 1.00 73.00 98 GLY A N 1
ATOM 788 C CA . GLY A 1 98 ? -12.655 -19.014 -2.582 1.00 73.00 98 GLY A CA 1
ATOM 789 C C . GLY A 1 98 ? -12.035 -20.352 -2.974 1.00 73.00 98 GLY A C 1
ATOM 790 O O . GLY A 1 98 ? -11.294 -20.959 -2.204 1.00 73.00 98 GLY A O 1
ATOM 791 N N . GLU A 1 99 ? -12.315 -20.792 -4.197 1.00 75.50 99 GLU A N 1
ATOM 792 C CA . GLU A 1 99 ? -11.612 -21.929 -4.791 1.00 75.50 99 GLU A CA 1
ATOM 793 C C . GLU A 1 99 ? -10.227 -21.472 -5.292 1.00 75.50 99 GLU A C 1
ATOM 795 O O . GLU A 1 99 ? -10.088 -20.330 -5.741 1.00 75.50 99 GLU A O 1
ATOM 800 N N . PRO A 1 100 ? -9.181 -22.309 -5.173 1.00 70.19 100 PRO A N 1
ATOM 801 C CA . PRO A 1 100 ? -7.802 -21.944 -5.523 1.00 70.19 100 PRO A CA 1
ATOM 802 C C . PRO A 1 100 ? -7.601 -21.624 -7.009 1.00 70.19 100 PRO A C 1
ATOM 804 O O . PRO A 1 100 ? -6.671 -20.907 -7.373 1.00 70.19 100 PRO A O 1
ATOM 807 N N . ASP A 1 101 ? -8.490 -22.114 -7.859 1.00 75.69 101 ASP A N 1
ATOM 808 C CA . ASP A 1 101 ? -8.547 -21.898 -9.297 1.00 75.69 101 ASP A CA 1
ATOM 809 C C . ASP A 1 101 ? -9.602 -20.866 -9.724 1.00 75.69 101 ASP A C 1
ATOM 811 O O . ASP A 1 101 ? -9.626 -20.497 -10.899 1.00 75.69 101 ASP A O 1
ATOM 815 N N . ALA A 1 102 ? -10.378 -20.306 -8.785 1.00 77.12 102 ALA A N 1
ATOM 816 C CA . ALA A 1 102 ? -11.428 -19.327 -9.070 1.00 77.12 102 ALA A CA 1
ATOM 817 C C . ALA A 1 102 ? -10.896 -18.129 -9.864 1.00 77.12 102 ALA A C 1
ATOM 819 O O . ALA A 1 102 ? -9.864 -17.538 -9.510 1.00 77.12 102 ALA A O 1
ATOM 820 N N . GLU A 1 103 ? -11.603 -17.751 -10.927 1.00 83.12 103 GLU A N 1
ATOM 821 C CA . GLU A 1 103 ? -11.228 -16.604 -11.748 1.00 83.12 103 GLU A CA 1
ATOM 822 C C . GLU A 1 103 ? -11.258 -15.301 -10.936 1.00 83.12 103 GLU A C 1
ATOM 824 O O . GLU A 1 103 ? -11.990 -15.159 -9.953 1.00 83.12 103 GLU A O 1
ATOM 829 N N . TRP A 1 104 ? -10.461 -14.312 -11.357 1.00 82.50 104 TRP A N 1
ATOM 830 C CA . TRP A 1 104 ? -10.363 -13.010 -10.685 1.00 82.50 104 TRP A CA 1
ATOM 831 C C . TRP A 1 104 ? -11.721 -12.333 -10.484 1.00 82.50 104 TRP A C 1
ATOM 833 O O . TRP A 1 104 ? -11.935 -11.677 -9.464 1.00 82.50 104 TRP A O 1
ATOM 843 N N . GLU A 1 105 ? -12.640 -12.503 -11.433 1.00 83.75 105 GLU A N 1
ATOM 844 C CA . GLU A 1 105 ? -13.978 -11.929 -11.352 1.00 83.75 105 GLU A CA 1
ATOM 845 C C . GLU A 1 105 ? -14.823 -12.585 -10.248 1.00 83.75 105 GLU A C 1
ATOM 847 O O . GLU A 1 105 ? -15.475 -11.896 -9.461 1.00 83.75 105 GLU A O 1
ATOM 852 N N . GLU A 1 106 ? -14.774 -13.913 -10.135 1.00 85.75 106 GLU A N 1
ATOM 853 C CA . GLU A 1 106 ? -15.479 -14.663 -9.092 1.00 85.75 106 GLU A CA 1
ATOM 854 C C . GLU A 1 106 ? -14.885 -14.404 -7.708 1.00 85.75 106 GLU A C 1
ATOM 856 O O . GLU A 1 106 ? -15.613 -14.166 -6.737 1.00 85.75 106 GLU A O 1
ATOM 861 N N . LEU A 1 107 ? -13.552 -14.383 -7.619 1.00 85.75 107 LEU A N 1
ATOM 862 C CA . LEU A 1 107 ? -12.839 -14.042 -6.395 1.00 85.75 107 LEU A CA 1
ATOM 863 C C . LEU A 1 107 ? -13.178 -12.609 -5.951 1.00 85.75 107 LEU A C 1
ATOM 865 O O . LEU A 1 107 ? -13.428 -12.376 -4.768 1.00 85.75 107 LEU A O 1
ATOM 869 N N . GLY A 1 108 ? -13.260 -11.670 -6.899 1.00 80.00 108 GLY A N 1
ATOM 870 C CA . GLY A 1 108 ? -13.683 -10.290 -6.665 1.00 80.00 108 GLY A CA 1
ATOM 871 C C . GLY A 1 108 ? -15.086 -10.191 -6.064 1.00 80.00 108 GLY A C 1
ATOM 872 O O . GLY A 1 108 ? -15.263 -9.517 -5.049 1.00 80.00 108 GLY A O 1
ATOM 873 N N . LYS A 1 109 ? -16.061 -10.925 -6.617 1.00 85.75 109 LYS A N 1
ATOM 874 C CA . LYS A 1 109 ? -17.438 -10.978 -6.087 1.00 85.75 109 LYS A CA 1
ATOM 875 C C . LYS A 1 109 ? -17.470 -11.503 -4.647 1.00 85.75 109 LYS A C 1
ATOM 877 O O . LYS A 1 109 ? -18.082 -10.883 -3.778 1.00 85.75 109 LYS A O 1
ATOM 882 N N . LYS A 1 110 ? -16.737 -12.584 -4.348 1.00 85.19 110 LYS A N 1
ATOM 883 C CA . LYS A 1 110 ? -16.648 -13.139 -2.981 1.00 85.19 110 LYS A CA 1
ATOM 884 C C . LYS A 1 110 ? -15.999 -12.165 -1.991 1.00 85.19 110 LYS A C 1
ATOM 886 O O . LYS A 1 110 ? -16.465 -12.043 -0.854 1.00 85.19 110 LYS A O 1
ATOM 891 N N . ILE A 1 111 ? -14.944 -11.465 -2.412 1.00 83.44 111 ILE A N 1
ATOM 892 C CA . ILE A 1 111 ? -14.289 -10.412 -1.622 1.00 83.44 111 ILE A CA 1
ATOM 893 C C . ILE A 1 111 ? -15.279 -9.290 -1.310 1.00 83.44 111 ILE A C 1
ATOM 895 O O . ILE A 1 111 ? -15.432 -8.915 -0.147 1.00 83.44 111 ILE A O 1
ATOM 899 N N . GLU A 1 112 ? -15.967 -8.777 -2.329 1.00 84.44 112 GLU A N 1
ATOM 900 C CA . GLU A 1 112 ? -16.937 -7.692 -2.191 1.00 84.44 112 GLU A CA 1
ATOM 901 C C . GLU A 1 112 ? -18.059 -8.071 -1.221 1.00 84.44 112 GLU A C 1
ATOM 903 O O . GLU A 1 112 ? -18.379 -7.314 -0.301 1.00 84.44 112 GLU A O 1
ATOM 908 N N . ASP A 1 113 ? -18.597 -9.280 -1.359 1.00 87.38 113 ASP A N 1
ATOM 909 C CA . ASP A 1 113 ? -19.630 -9.801 -0.476 1.00 87.38 113 ASP A CA 1
ATOM 910 C C . ASP A 1 113 ? -19.142 -9.932 0.971 1.00 87.38 113 ASP A C 1
ATOM 912 O O . ASP A 1 113 ? -19.866 -9.588 1.911 1.00 87.38 113 ASP A O 1
ATOM 916 N N . LYS A 1 114 ? -17.899 -10.387 1.184 1.00 82.88 114 LYS A N 1
ATOM 917 C CA . LYS A 1 114 ? -17.310 -10.502 2.527 1.00 82.88 114 LYS A CA 1
ATOM 918 C C . LYS A 1 114 ? -17.079 -9.127 3.162 1.00 82.88 114 LYS A C 1
ATOM 920 O O . LYS A 1 114 ? -17.355 -8.968 4.352 1.00 82.88 114 LYS A O 1
ATOM 925 N N . ILE A 1 115 ? -16.656 -8.130 2.381 1.00 83.19 115 ILE A N 1
ATOM 926 C CA . ILE A 1 115 ? -16.521 -6.733 2.830 1.00 83.19 115 ILE A CA 1
ATOM 927 C C . ILE A 1 115 ? -17.889 -6.158 3.202 1.00 83.19 115 ILE A C 1
ATOM 929 O O . ILE A 1 115 ? -18.051 -5.634 4.303 1.00 83.19 115 ILE A O 1
ATOM 933 N N . LYS A 1 116 ? -18.890 -6.295 2.323 1.00 83.69 116 LYS A N 1
ATOM 934 C CA . LYS A 1 116 ? -20.257 -5.804 2.559 1.00 83.69 116 LYS A CA 1
ATOM 935 C C . LYS A 1 116 ? -20.887 -6.427 3.802 1.00 83.69 116 LYS A C 1
ATOM 937 O O . LYS A 1 116 ? -21.566 -5.720 4.545 1.00 83.69 116 LYS A O 1
ATOM 942 N N . ARG A 1 117 ? -20.664 -7.724 4.047 1.00 85.06 117 ARG A N 1
ATOM 943 C CA . ARG A 1 117 ? -21.118 -8.405 5.271 1.00 85.06 117 ARG A CA 1
ATOM 944 C C . ARG A 1 117 ? -20.448 -7.827 6.513 1.00 85.06 117 ARG A C 1
ATOM 946 O O . ARG A 1 117 ? -21.152 -7.329 7.381 1.00 85.06 117 ARG A O 1
ATOM 953 N N . LYS A 1 118 ? -19.111 -7.781 6.545 1.00 81.44 118 LYS A N 1
ATOM 954 C CA . LYS A 1 118 ? -18.372 -7.232 7.693 1.00 81.44 118 LYS A CA 1
ATOM 955 C C . LYS A 1 118 ? -18.748 -5.787 8.004 1.00 81.44 118 LYS A C 1
ATOM 957 O O . LYS A 1 118 ? -18.919 -5.450 9.166 1.00 81.44 118 LYS A O 1
ATOM 962 N N . LEU A 1 119 ? -18.906 -4.947 6.981 1.00 82.00 119 LEU A N 1
ATOM 963 C CA . LEU A 1 119 ? -19.310 -3.552 7.159 1.00 82.00 119 LEU A CA 1
ATOM 964 C C . LEU A 1 119 ? -20.727 -3.441 7.740 1.00 82.00 119 LEU A C 1
ATOM 966 O O . LEU A 1 119 ? -20.978 -2.602 8.597 1.00 82.00 119 LEU A O 1
ATOM 970 N N . ARG A 1 120 ? -21.651 -4.293 7.285 1.00 84.12 120 ARG A N 1
ATOM 971 C CA . ARG A 1 120 ? -23.027 -4.330 7.789 1.00 84.12 120 ARG A CA 1
ATOM 972 C C . ARG A 1 120 ? -23.098 -4.808 9.235 1.00 84.12 120 ARG A C 1
ATOM 974 O O . ARG A 1 120 ? -23.895 -4.263 9.986 1.00 84.12 120 ARG A O 1
ATOM 981 N N . ASP A 1 121 ? -22.302 -5.804 9.606 1.00 81.38 121 ASP A N 1
ATOM 982 C CA . ASP A 1 121 ? -22.231 -6.287 10.988 1.00 81.38 121 ASP A CA 1
ATOM 983 C C . ASP A 1 121 ? -21.652 -5.197 11.898 1.00 81.38 121 ASP A C 1
ATOM 985 O O . ASP A 1 121 ? -22.224 -4.890 12.939 1.00 81.38 121 ASP A O 1
ATOM 989 N N . TRP A 1 122 ? -20.616 -4.497 11.430 1.00 79.00 122 TRP A N 1
ATOM 990 C CA . TRP A 1 122 ? -20.023 -3.368 12.148 1.00 79.00 122 TRP A CA 1
ATOM 991 C C . TRP A 1 122 ? -21.002 -2.201 12.357 1.00 79.00 122 TRP A C 1
ATOM 993 O O . TRP A 1 122 ? -21.025 -1.598 13.421 1.00 79.00 122 TRP A O 1
ATOM 1003 N N . LEU A 1 123 ? -21.862 -1.920 11.371 1.00 78.88 123 LEU A N 1
ATOM 1004 C CA . LEU A 1 123 ? -22.928 -0.910 11.471 1.00 78.88 123 LEU A CA 1
ATOM 1005 C C . LEU A 1 123 ? -24.108 -1.321 12.367 1.00 78.88 123 LEU A C 1
ATOM 1007 O O . LEU A 1 123 ? -24.974 -0.493 12.627 1.00 78.88 123 LEU A O 1
ATOM 1011 N N . LYS A 1 124 ? -24.201 -2.591 12.774 1.00 74.31 124 LYS A N 1
ATOM 1012 C CA . LYS A 1 124 ? -25.228 -3.075 13.712 1.00 74.31 124 LYS A CA 1
ATOM 1013 C C . LYS A 1 124 ? -24.728 -3.132 15.154 1.00 74.31 124 LYS A C 1
ATOM 1015 O O . LYS A 1 124 ? -25.548 -3.154 16.065 1.00 74.31 124 LYS A O 1
ATOM 1020 N N . GLU A 1 125 ? -23.413 -3.225 15.344 1.00 60.78 125 GLU A N 1
ATOM 1021 C CA . GLU A 1 125 ? -22.759 -3.262 16.657 1.00 60.78 125 GLU A CA 1
ATOM 1022 C C . GLU A 1 125 ? -22.355 -1.868 17.176 1.00 60.78 125 GLU A C 1
ATOM 1024 O O . GLU A 1 125 ? -22.038 -1.743 18.359 1.00 60.78 125 GLU A O 1
ATOM 1029 N N . GLY A 1 126 ? -22.365 -0.839 16.318 1.00 45.53 126 GLY A N 1
ATOM 1030 C CA . GLY A 1 126 ? -22.158 0.573 16.678 1.00 45.53 126 GLY A CA 1
ATOM 1031 C C . GLY A 1 126 ? -23.456 1.365 16.723 1.00 45.53 126 GLY A C 1
ATOM 1032 O O . GLY A 1 126 ? -23.531 2.282 17.571 1.00 45.53 126 GLY A O 1
#

Foldseek 3Di:
DPPVVVVVVVCPVVVLLVVLVVQQVCCCCPVCNPVVPDDRDDSVRSSVVSVVVCVVCVVVDDDDDVPPVVVVVVVVCVVVVVVVVLVVLVVLCVVLVHDSPDDPVRSVVSSVVVVVVVVVVVVVVD

Secondary structure (DSSP, 8-state):
--SHHHHHHHSHHHHHHHHHHHHHHHIIIIIIIIS--SPPPPHHHHHHHHHHHHHHHHTTSSSS-TTHHHHHHHHHHHHHHHHHHHHHHHHHHHHHT--TT--HHHHHHHHHHHHHHHHHHHHHH-

Radius of gyration: 19.06 Å; chains: 1; bounding box: 49×39×44 Å

pLDDT: mean 74.08, std 14.01, range [38.91, 92.94]

Sequence (126 aa):
MKTVIGLVTGGGVAAFFFFSWIIQLLWNSIVAGHLGLLKPLSYLQAAGLWFLITLLFAWVGIGAGRYVYLRRKARDWEEIGRRVETRVRDALVRWAEGEPDAEWEELGKKIEDKIKRKLRDWLKEG